Protein AF-A0A527GT11-F1 (afdb_monomer_lite)

pLDDT: mean 92.94, std 5.51, range [66.06, 97.94]

Structure (mmCIF, N/CA/C/O backbone):
data_AF-A0A527GT11-F1
#
_entry.id   AF-A0A527GT11-F1
#
loop_
_atom_site.group_PDB
_atom_site.id
_atom_site.type_symbol
_atom_site.label_atom_id
_atom_site.label_alt_id
_atom_site.label_comp_id
_atom_site.label_asym_id
_atom_site.label_entity_id
_atom_site.label_seq_id
_atom_site.pdbx_PDB_ins_code
_atom_site.Cartn_x
_atom_site.Cartn_y
_atom_site.Cartn_z
_atom_site.occupancy
_atom_site.B_iso_or_equiv
_atom_site.auth_seq_id
_atom_site.auth_comp_id
_atom_site.auth_asym_id
_atom_site.auth_atom_id
_atom_site.pdbx_PDB_model_num
ATOM 1 N N . MET A 1 1 ? -12.020 2.339 26.117 1.00 66.06 1 MET A N 1
ATOM 2 C CA . MET A 1 1 ? -11.146 1.231 25.664 1.00 66.06 1 MET A CA 1
ATOM 3 C C . MET A 1 1 ? -11.750 0.331 24.580 1.00 66.06 1 MET A C 1
ATOM 5 O O . MET A 1 1 ? -10.982 -0.191 23.792 1.00 66.06 1 MET A O 1
ATOM 9 N N . LYS A 1 2 ? -13.081 0.163 24.473 1.00 80.38 2 LYS A N 1
ATOM 10 C CA . LYS A 1 2 ? -13.735 -0.781 23.533 1.00 80.38 2 LYS A CA 1
ATOM 11 C C . LYS A 1 2 ? -13.275 -0.712 22.057 1.00 80.38 2 LYS A C 1
ATOM 13 O O . LYS A 1 2 ? -13.245 -1.743 21.404 1.00 80.38 2 LYS A O 1
ATOM 18 N N . TYR A 1 3 ? -12.891 0.463 21.547 1.00 90.00 3 TYR A N 1
ATOM 19 C CA . TYR A 1 3 ? -12.526 0.665 20.131 1.00 90.00 3 TYR A CA 1
ATOM 20 C C . TYR A 1 3 ? -11.023 0.761 19.859 1.00 90.00 3 TYR A C 1
ATOM 22 O O . TYR A 1 3 ? -10.623 0.913 18.709 1.00 90.00 3 TYR A O 1
ATOM 30 N N . ILE A 1 4 ? -10.178 0.667 20.891 1.00 93.06 4 ILE A N 1
ATOM 31 C CA . ILE A 1 4 ? -8.736 0.889 20.724 1.00 93.06 4 ILE A CA 1
ATOM 32 C C . ILE A 1 4 ? -8.099 -0.126 19.769 1.00 93.06 4 ILE A C 1
ATOM 34 O O . ILE A 1 4 ? -7.188 0.219 19.031 1.00 93.06 4 ILE A O 1
ATOM 38 N N . VAL A 1 5 ? -8.635 -1.347 19.722 1.00 92.62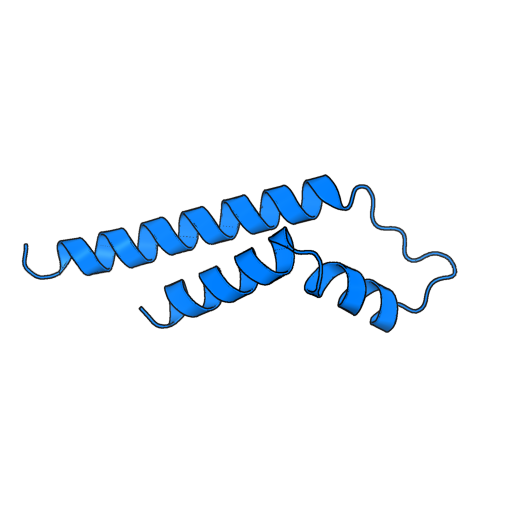 5 VAL A N 1
ATOM 39 C CA . VAL A 1 5 ? -8.182 -2.397 18.803 1.00 92.62 5 VAL A CA 1
ATOM 40 C C . VAL A 1 5 ? -8.450 -2.014 17.347 1.00 92.62 5 VAL A C 1
ATOM 42 O O . VAL A 1 5 ? -7.552 -2.138 16.525 1.00 92.62 5 VAL A O 1
ATOM 45 N N . PHE A 1 6 ? -9.637 -1.488 17.031 1.00 92.81 6 PHE A N 1
ATOM 46 C CA . PHE A 1 6 ? -9.974 -1.034 15.676 1.00 92.81 6 PHE A CA 1
ATOM 47 C C . PHE A 1 6 ? -9.152 0.185 15.261 1.00 92.81 6 PHE A C 1
ATOM 49 O O . PHE A 1 6 ? -8.635 0.226 14.150 1.00 92.81 6 PHE A O 1
ATOM 56 N N . ILE A 1 7 ? -8.954 1.136 16.180 1.00 94.31 7 ILE A N 1
ATOM 57 C CA . ILE A 1 7 ? -8.117 2.319 15.937 1.00 94.31 7 ILE A CA 1
ATOM 58 C C . ILE A 1 7 ? -6.675 1.899 15.628 1.00 94.31 7 ILE A C 1
ATOM 60 O O . ILE A 1 7 ? -6.087 2.348 14.648 1.00 94.31 7 ILE A O 1
ATOM 64 N N . LEU A 1 8 ? -6.099 1.013 16.441 1.00 95.69 8 LEU A N 1
ATOM 65 C CA . LEU A 1 8 ? -4.750 0.515 16.196 1.00 95.69 8 LEU A CA 1
ATOM 66 C C . LEU A 1 8 ? -4.689 -0.306 14.908 1.00 95.69 8 LEU A C 1
ATOM 68 O O . LEU A 1 8 ? -3.733 -0.160 14.159 1.00 95.69 8 LEU A O 1
ATOM 72 N N . PHE A 1 9 ? -5.707 -1.109 14.602 1.00 95.69 9 PHE A N 1
ATOM 73 C CA . PHE A 1 9 ? -5.765 -1.854 13.349 1.00 95.69 9 PHE A CA 1
ATOM 74 C C . PHE A 1 9 ? -5.764 -0.927 12.126 1.00 95.69 9 PHE A C 1
ATOM 76 O O . PHE A 1 9 ? -4.927 -1.114 11.242 1.00 95.69 9 PHE A O 1
ATOM 83 N N . THR A 1 10 ? -6.633 0.089 12.072 1.00 95.81 10 THR A N 1
ATOM 84 C CA . THR A 1 10 ? -6.697 0.996 10.911 1.00 95.81 10 THR A CA 1
ATOM 85 C C . THR A 1 10 ? -5.403 1.798 10.749 1.00 95.81 10 THR A C 1
ATOM 87 O O . THR A 1 10 ? -4.852 1.868 9.652 1.00 95.81 10 THR A O 1
ATOM 90 N N . VAL A 1 11 ? -4.822 2.307 11.844 1.00 96.75 11 VAL A N 1
ATOM 91 C CA . VAL A 1 11 ? -3.562 3.069 11.788 1.00 96.75 11 VAL A CA 1
ATOM 92 C C . VAL A 1 11 ? -2.389 2.171 11.384 1.00 96.75 11 VAL A C 1
ATOM 94 O O . VAL A 1 11 ? -1.581 2.557 10.538 1.00 96.75 11 VAL A O 1
ATOM 97 N N . MET A 1 12 ? -2.299 0.955 11.933 1.00 97.50 12 MET A N 1
ATOM 98 C CA . MET A 1 12 ? -1.227 0.010 11.602 1.00 97.50 12 MET A CA 1
ATOM 99 C C . MET A 1 12 ? -1.338 -0.512 10.168 1.00 97.50 12 MET A C 1
ATOM 101 O O . MET A 1 12 ? -0.322 -0.608 9.481 1.00 97.50 12 MET A O 1
ATOM 105 N N . THR A 1 13 ? -2.544 -0.823 9.688 1.00 97.31 13 THR A N 1
ATOM 106 C CA . THR A 1 13 ? -2.751 -1.250 8.293 1.00 97.31 13 THR A CA 1
ATOM 107 C C . THR A 1 13 ? -2.475 -0.112 7.316 1.00 97.31 13 THR A C 1
ATOM 109 O O . THR A 1 13 ? -1.861 -0.352 6.276 1.00 97.31 13 THR A O 1
ATOM 112 N N . ASN A 1 14 ? -2.802 1.134 7.670 1.00 97.25 14 ASN A N 1
ATOM 113 C CA . ASN A 1 14 ? -2.421 2.300 6.877 1.00 97.25 14 ASN A CA 1
ATOM 114 C C . ASN A 1 14 ? -0.895 2.456 6.785 1.00 97.25 14 ASN A C 1
ATOM 116 O O . ASN A 1 14 ? -0.343 2.581 5.691 1.00 97.25 14 ASN A O 1
ATOM 120 N N . ALA A 1 15 ? -0.202 2.382 7.925 1.00 97.94 15 ALA A N 1
ATOM 121 C CA . ALA A 1 15 ? 1.255 2.460 7.975 1.00 97.94 15 ALA A CA 1
ATOM 122 C C . ALA A 1 15 ? 1.914 1.322 7.177 1.00 97.94 15 ALA A C 1
ATOM 124 O O . ALA A 1 15 ? 2.834 1.560 6.391 1.00 97.94 15 ALA A O 1
ATOM 125 N N . ALA A 1 16 ? 1.414 0.092 7.317 1.00 97.69 16 ALA A N 1
ATOM 126 C CA . ALA A 1 16 ? 1.896 -1.056 6.557 1.00 97.69 16 ALA A CA 1
ATOM 127 C C . ALA A 1 16 ? 1.706 -0.861 5.045 1.00 97.69 16 ALA A C 1
ATOM 129 O O . ALA A 1 16 ? 2.650 -1.082 4.283 1.00 97.69 16 ALA A O 1
ATOM 130 N N . ALA A 1 17 ? 0.536 -0.382 4.611 1.00 97.81 17 ALA A N 1
ATOM 131 C CA . ALA A 1 17 ? 0.267 -0.086 3.207 1.00 97.81 17 ALA A CA 1
ATOM 132 C C . ALA A 1 17 ? 1.274 0.926 2.643 1.00 97.81 17 ALA A C 1
ATOM 134 O O . ALA A 1 17 ? 1.858 0.699 1.584 1.00 97.81 17 ALA A O 1
ATOM 135 N N . GLN A 1 18 ? 1.545 2.007 3.376 1.00 97.69 18 GLN A N 1
ATOM 136 C CA . GLN A 1 18 ? 2.508 3.026 2.953 1.00 97.69 18 GLN A CA 1
ATOM 137 C C . GLN A 1 18 ? 3.937 2.475 2.839 1.00 97.69 18 GLN A C 1
ATOM 139 O O . GLN A 1 18 ? 4.637 2.777 1.869 1.00 97.69 18 GLN A O 1
ATOM 144 N N . LEU A 1 19 ? 4.369 1.632 3.782 1.00 97.75 19 LEU A N 1
ATOM 145 C CA . LEU A 1 19 ? 5.681 0.980 3.723 1.00 97.75 19 LEU A CA 1
ATOM 146 C C . LEU A 1 19 ? 5.794 0.024 2.528 1.00 97.75 19 LEU A C 1
ATOM 148 O O . LEU A 1 19 ? 6.809 0.044 1.830 1.00 97.75 19 LEU A O 1
ATOM 152 N N . MET A 1 20 ? 4.750 -0.764 2.253 1.00 97.44 20 MET A N 1
ATOM 153 C CA . MET A 1 20 ? 4.699 -1.666 1.096 1.00 97.44 20 MET A CA 1
ATOM 154 C C . MET A 1 20 ? 4.742 -0.893 -0.223 1.00 97.44 20 MET A C 1
ATOM 156 O O . MET A 1 20 ? 5.540 -1.224 -1.098 1.00 97.44 20 MET A O 1
ATOM 160 N N . LEU A 1 21 ? 3.957 0.181 -0.350 1.00 97.12 21 LEU A N 1
ATOM 161 C CA . LEU A 1 21 ? 3.972 1.041 -1.535 1.00 97.12 21 LEU A CA 1
ATOM 162 C C . LEU A 1 21 ? 5.351 1.677 -1.739 1.00 97.12 21 LEU A C 1
ATOM 164 O O . LEU A 1 21 ? 5.884 1.645 -2.848 1.00 97.12 21 LEU A O 1
ATOM 168 N N . LYS A 1 22 ? 5.978 2.181 -0.669 1.00 95.81 22 LYS A N 1
ATOM 169 C CA . LYS A 1 22 ? 7.342 2.722 -0.731 1.00 95.81 22 LYS A CA 1
ATOM 170 C C . LYS A 1 22 ? 8.347 1.661 -1.180 1.00 95.81 22 LYS A C 1
ATOM 172 O O . LYS A 1 22 ? 9.157 1.936 -2.062 1.00 95.81 22 LYS A O 1
ATOM 177 N N . GLN A 1 23 ? 8.290 0.456 -0.616 1.00 95.88 23 GLN A N 1
ATOM 178 C CA . GLN A 1 23 ? 9.154 -0.652 -1.028 1.00 95.88 23 GLN A CA 1
ATOM 179 C C . GLN A 1 23 ? 8.920 -1.043 -2.492 1.00 95.88 23 GLN A C 1
ATOM 181 O O . GLN A 1 23 ? 9.883 -1.278 -3.223 1.00 95.88 23 GLN A O 1
ATOM 186 N N . GLY A 1 24 ? 7.664 -1.068 -2.938 1.00 94.69 24 GLY A N 1
ATOM 187 C CA . GLY A 1 24 ? 7.303 -1.349 -4.324 1.00 94.69 24 GLY A CA 1
ATOM 188 C C . GLY A 1 24 ? 7.884 -0.328 -5.290 1.00 94.69 24 GLY A C 1
ATOM 189 O O . GLY A 1 24 ? 8.533 -0.713 -6.259 1.00 94.69 24 GLY A O 1
ATOM 190 N N . MET A 1 25 ? 7.755 0.960 -4.978 1.00 94.56 25 MET A N 1
ATOM 191 C CA . MET A 1 25 ? 8.330 2.031 -5.795 1.00 94.56 25 MET A CA 1
ATOM 192 C C . MET A 1 25 ? 9.863 1.993 -5.822 1.00 94.56 25 MET A C 1
ATOM 194 O O . MET A 1 25 ? 10.452 2.154 -6.886 1.00 94.56 25 MET A O 1
ATOM 198 N N . MET A 1 26 ? 10.522 1.719 -4.689 1.00 94.56 26 MET A N 1
ATOM 199 C CA . MET A 1 26 ? 11.986 1.566 -4.653 1.00 94.56 26 MET A CA 1
ATOM 200 C C . MET A 1 26 ? 12.462 0.348 -5.459 1.00 94.56 26 MET A C 1
ATOM 202 O O . MET A 1 26 ? 13.510 0.412 -6.093 1.00 94.56 26 MET A O 1
ATOM 206 N N . SER A 1 27 ? 11.684 -0.738 -5.474 1.00 91.25 27 SER A N 1
ATOM 207 C CA . SER A 1 27 ? 12.013 -1.962 -6.220 1.00 91.25 27 SER A CA 1
ATOM 208 C C . SER A 1 27 ? 11.853 -1.800 -7.737 1.00 91.25 27 SER A C 1
ATOM 210 O O . SER A 1 27 ? 12.526 -2.488 -8.497 1.00 91.25 27 SER A O 1
ATOM 212 N N . LEU A 1 28 ? 10.967 -0.904 -8.185 1.00 89.81 28 LEU A N 1
ATOM 213 C CA . LEU A 1 28 ? 10.733 -0.621 -9.606 1.00 89.81 28 LEU A CA 1
ATOM 214 C C . LEU A 1 28 ? 11.827 0.256 -10.238 1.00 89.81 28 LEU A C 1
ATOM 216 O O . LEU A 1 28 ? 11.970 0.254 -11.460 1.00 89.81 28 LEU A O 1
ATOM 220 N N . GLY A 1 29 ? 12.603 0.982 -9.426 1.00 86.19 29 GLY A N 1
ATOM 221 C CA . GLY A 1 29 ? 13.632 1.904 -9.906 1.00 86.19 29 GLY A CA 1
ATOM 222 C C . GLY A 1 29 ? 13.059 3.100 -10.686 1.00 86.19 29 GLY A C 1
ATOM 223 O O . GLY A 1 29 ? 11.874 3.422 -10.562 1.00 86.19 29 GLY A O 1
ATOM 224 N N . PRO A 1 30 ? 13.887 3.802 -11.482 1.00 87.19 30 PRO A N 1
ATOM 225 C CA . PRO A 1 30 ? 13.437 4.925 -12.300 1.00 87.19 30 PRO A CA 1
ATOM 226 C C . PRO A 1 30 ? 12.409 4.473 -13.343 1.00 87.19 30 PRO A C 1
ATOM 228 O O . PRO A 1 30 ? 12.681 3.614 -14.183 1.00 87.19 30 PRO A O 1
ATOM 231 N N . ILE A 1 31 ? 11.222 5.074 -13.316 1.00 85.56 31 ILE A N 1
ATOM 232 C CA . ILE A 1 31 ? 10.175 4.799 -14.299 1.00 85.56 31 ILE A CA 1
ATOM 233 C C . ILE A 1 31 ? 10.400 5.717 -15.502 1.00 85.56 31 ILE A C 1
ATOM 235 O O . ILE A 1 31 ? 10.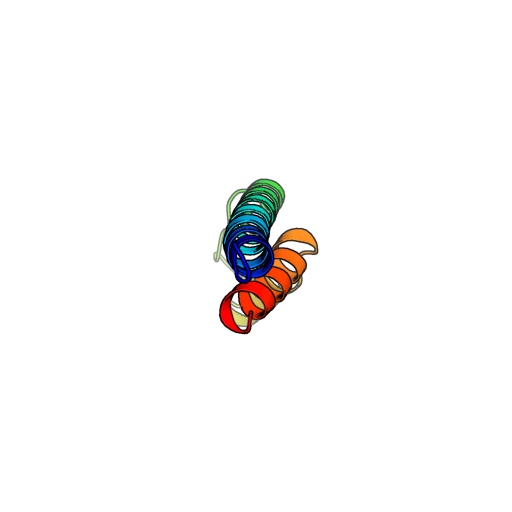242 6.930 -15.394 1.00 85.56 31 ILE A O 1
ATOM 239 N N . SER A 1 32 ? 10.740 5.130 -16.650 1.00 84.12 32 SER A N 1
ATOM 240 C CA . SER A 1 32 ? 10.715 5.814 -17.947 1.00 84.12 32 SER A CA 1
ATOM 241 C C . SER A 1 32 ? 9.490 5.384 -18.752 1.00 84.12 32 SER A C 1
ATOM 243 O O . SER A 1 32 ? 9.083 4.216 -18.720 1.00 84.12 32 SER A O 1
ATOM 245 N N . PHE A 1 33 ? 8.918 6.346 -19.471 1.00 83.81 33 PHE A N 1
ATOM 246 C CA . PHE A 1 33 ? 7.808 6.157 -20.405 1.00 83.81 33 PHE A CA 1
ATOM 247 C C . PHE A 1 33 ? 8.254 6.267 -21.872 1.00 83.81 33 PHE A C 1
ATOM 249 O O . PHE A 1 33 ? 7.420 6.190 -22.772 1.00 83.81 33 PHE A O 1
ATOM 256 N N . GLU A 1 34 ? 9.553 6.428 -22.141 1.00 86.69 34 GLU A N 1
ATOM 257 C CA . GLU A 1 34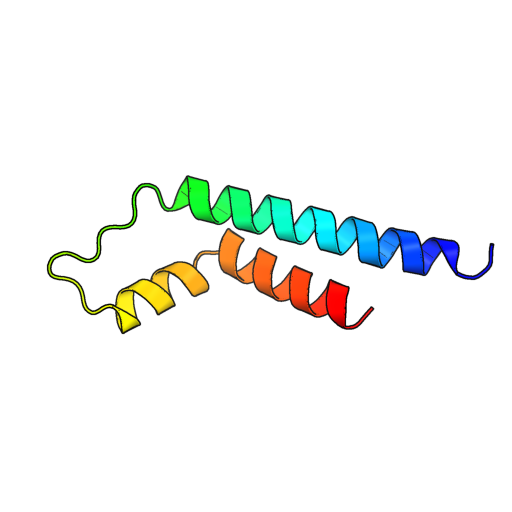 ? 10.068 6.506 -23.510 1.00 86.69 34 GLU A CA 1
ATOM 258 C C . GLU A 1 34 ? 9.894 5.177 -24.252 1.00 86.69 34 GLU A C 1
ATOM 260 O O . GLU A 1 34 ? 10.353 4.129 -23.802 1.00 86.69 34 GLU A O 1
ATOM 265 N N . GLY A 1 35 ? 9.218 5.221 -25.403 1.00 84.44 35 GLY A N 1
ATOM 266 C CA . GLY A 1 35 ? 9.040 4.061 -26.282 1.00 84.44 35 GLY A CA 1
ATOM 267 C C . GLY A 1 35 ? 8.132 2.953 -25.735 1.00 84.44 35 GLY A C 1
ATOM 268 O O . GLY A 1 35 ? 8.048 1.891 -26.350 1.00 84.44 35 GLY A O 1
ATOM 269 N N . VAL A 1 36 ? 7.436 3.172 -24.612 1.00 86.56 36 VAL A N 1
ATOM 270 C CA . VAL A 1 36 ? 6.565 2.168 -23.976 1.00 86.56 36 VAL A CA 1
ATOM 271 C C . VAL A 1 36 ? 5.113 2.629 -23.958 1.00 86.56 36 VAL A C 1
ATOM 273 O O . VAL A 1 36 ? 4.826 3.795 -23.707 1.00 86.56 36 VAL A O 1
ATOM 276 N N . ASN A 1 37 ? 4.174 1.698 -24.159 1.00 91.25 37 ASN A N 1
ATOM 277 C CA . ASN A 1 37 ? 2.750 1.989 -24.003 1.00 91.25 37 ASN A CA 1
ATOM 278 C C . ASN A 1 37 ? 2.443 2.316 -22.521 1.00 91.25 37 ASN A C 1
ATOM 280 O O . ASN A 1 37 ? 2.616 1.435 -21.666 1.00 91.25 37 ASN A O 1
ATOM 284 N N . PRO A 1 38 ? 1.961 3.533 -22.195 1.00 89.25 38 PRO A N 1
ATOM 285 C CA . PRO A 1 38 ? 1.724 3.957 -20.815 1.00 89.25 38 PRO A CA 1
ATOM 286 C C . PRO A 1 38 ? 0.752 3.055 -20.052 1.00 89.25 38 PRO A C 1
ATOM 288 O O . PRO A 1 38 ? 0.943 2.824 -18.859 1.00 89.25 38 PRO A O 1
ATOM 291 N N . LEU A 1 39 ? -0.253 2.493 -20.734 1.00 92.88 39 LEU A N 1
ATOM 292 C CA . LEU A 1 39 ? -1.223 1.590 -20.113 1.00 92.88 39 LEU A CA 1
ATOM 293 C C . LEU A 1 39 ? -0.558 0.286 -19.664 1.00 92.88 39 LEU A C 1
ATOM 295 O O . LEU A 1 39 ? -0.764 -0.170 -18.543 1.00 92.88 39 LEU A O 1
ATOM 299 N N . VAL A 1 40 ? 0.287 -0.292 -20.520 1.00 91.25 40 VAL A N 1
ATOM 300 C CA . VAL A 1 40 ? 1.024 -1.522 -20.197 1.00 91.25 40 VAL A CA 1
ATOM 301 C C . VAL A 1 40 ? 1.992 -1.268 -19.044 1.00 91.25 40 VAL A C 1
ATOM 303 O O . VAL A 1 40 ? 2.083 -2.081 -18.125 1.00 91.25 40 VAL A O 1
ATOM 306 N N . LYS A 1 41 ? 2.671 -0.115 -19.044 1.00 91.06 41 LYS A N 1
ATOM 307 C CA . LYS A 1 41 ? 3.588 0.266 -17.965 1.00 91.06 41 LYS A CA 1
ATOM 308 C C . LYS A 1 41 ? 2.861 0.456 -16.633 1.00 91.06 41 LYS A C 1
ATOM 310 O O . LYS A 1 41 ? 3.350 0.002 -15.602 1.00 91.06 41 LYS A O 1
ATOM 315 N N . LEU A 1 42 ? 1.679 1.071 -16.657 1.00 92.44 42 LEU A N 1
ATOM 316 C CA . LEU A 1 42 ? 0.839 1.229 -15.473 1.00 92.44 42 LEU A CA 1
ATOM 317 C C . LEU A 1 42 ? 0.420 -0.130 -14.906 1.00 92.44 42 LEU A C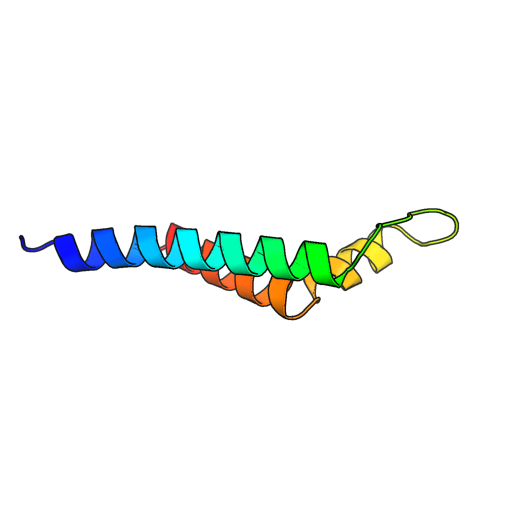 1
ATOM 319 O O . LEU A 1 42 ? 0.562 -0.352 -13.707 1.00 92.44 42 LEU A O 1
ATOM 323 N N . LEU A 1 43 ? -0.037 -1.052 -15.757 1.00 94.19 43 LEU A N 1
ATOM 324 C CA . LEU A 1 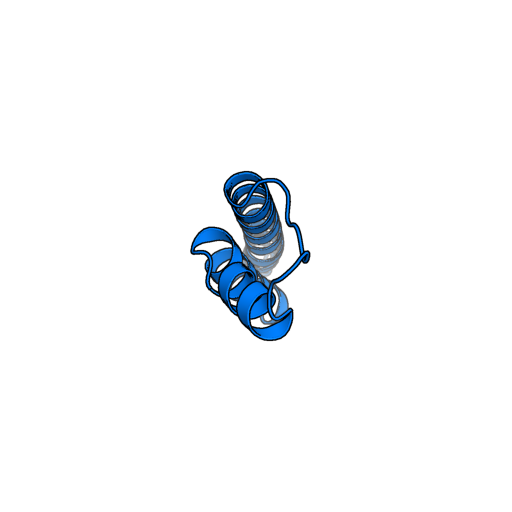43 ? -0.401 -2.402 -15.322 1.00 94.19 43 LEU A CA 1
ATOM 325 C C . LEU A 1 43 ? 0.801 -3.128 -14.704 1.00 94.19 43 LEU A C 1
ATOM 327 O O . LEU A 1 43 ? 0.662 -3.730 -13.645 1.00 94.19 43 LEU A O 1
ATOM 331 N N . GLN A 1 44 ? 1.997 -3.006 -15.286 1.00 91.94 44 GLN A N 1
ATOM 332 C CA . GLN A 1 44 ? 3.221 -3.559 -14.690 1.00 91.94 44 GLN A CA 1
ATOM 333 C C . GLN A 1 44 ? 3.519 -2.984 -13.296 1.00 91.94 44 GLN A C 1
ATOM 335 O O . GLN A 1 44 ? 3.928 -3.728 -12.407 1.00 91.94 44 GLN A O 1
ATOM 340 N N . ILE A 1 45 ? 3.311 -1.679 -13.091 1.00 94.25 45 ILE A N 1
ATOM 341 C CA . ILE A 1 45 ? 3.502 -1.033 -11.784 1.00 94.25 45 ILE A CA 1
ATOM 342 C C . ILE A 1 45 ? 2.457 -1.536 -10.782 1.00 94.25 45 ILE A C 1
ATOM 344 O O . ILE A 1 45 ? 2.821 -1.942 -9.681 1.00 94.25 45 ILE A O 1
ATOM 348 N N . VAL A 1 46 ? 1.176 -1.542 -11.161 1.00 95.38 46 VAL A N 1
ATOM 349 C CA . VAL A 1 46 ? 0.063 -1.942 -10.283 1.00 95.38 46 VAL A CA 1
ATOM 350 C C . VAL A 1 46 ? 0.171 -3.408 -9.872 1.00 95.38 46 VAL A C 1
ATOM 352 O O . VAL A 1 46 ? -0.069 -3.724 -8.711 1.00 95.38 46 VAL A O 1
ATOM 355 N N . PHE A 1 47 ? 0.568 -4.290 -10.791 1.00 95.50 47 PHE A N 1
ATOM 356 C CA . PHE A 1 47 ? 0.744 -5.721 -10.523 1.00 95.50 47 PHE A CA 1
ATOM 357 C C . PHE A 1 47 ? 2.136 -6.085 -9.977 1.00 95.50 47 PHE A C 1
ATOM 359 O O . PHE A 1 47 ? 2.443 -7.266 -9.817 1.00 95.50 47 PHE A O 1
ATOM 366 N N . SER A 1 48 ? 2.977 -5.100 -9.636 1.00 94.69 48 SER A N 1
ATOM 367 C CA . SER A 1 48 ? 4.186 -5.348 -8.845 1.00 94.69 48 SER A CA 1
ATOM 368 C C . SER A 1 48 ? 3.792 -5.871 -7.456 1.00 94.69 48 SER A C 1
ATOM 370 O O . SER A 1 48 ? 2.936 -5.253 -6.823 1.00 94.69 48 SER A O 1
ATOM 372 N N . PRO A 1 49 ? 4.406 -6.949 -6.926 1.00 94.69 49 PRO A N 1
ATOM 373 C CA . PRO A 1 49 ? 3.945 -7.611 -5.701 1.00 94.69 49 PRO A CA 1
ATOM 374 C C . PRO A 1 49 ? 3.747 -6.661 -4.514 1.00 94.69 49 PRO A C 1
ATOM 376 O O . PRO A 1 49 ? 2.706 -6.672 -3.865 1.00 94.69 49 PRO A O 1
ATOM 379 N N . TRP A 1 50 ? 4.721 -5.786 -4.259 1.00 96.25 50 TRP A N 1
ATOM 380 C CA . TRP A 1 50 ? 4.671 -4.836 -3.145 1.00 96.25 50 TRP A CA 1
ATOM 381 C C . TRP A 1 50 ? 3.680 -3.693 -3.371 1.00 96.25 50 TRP A C 1
ATOM 383 O O . TRP A 1 50 ? 3.037 -3.248 -2.424 1.00 96.25 50 TRP A O 1
ATOM 393 N N . VAL A 1 51 ? 3.532 -3.233 -4.618 1.00 96.75 51 VAL A N 1
ATOM 394 C CA . VAL A 1 51 ? 2.558 -2.188 -4.960 1.00 96.75 51 VAL A CA 1
ATOM 395 C C . VAL A 1 51 ? 1.146 -2.747 -4.840 1.00 96.75 51 VAL A C 1
ATOM 397 O O . VAL A 1 51 ? 0.315 -2.155 -4.160 1.00 96.75 51 VAL A O 1
ATOM 400 N N . PHE A 1 52 ? 0.898 -3.920 -5.420 1.00 97.25 52 PHE A N 1
ATOM 401 C CA . PHE A 1 52 ? -0.393 -4.595 -5.376 1.00 97.25 52 PHE A CA 1
ATOM 402 C C . PHE A 1 52 ? -0.829 -4.883 -3.937 1.00 97.25 52 PHE A C 1
ATOM 404 O O . PHE A 1 52 ? -1.920 -4.488 -3.529 1.00 97.25 52 PHE A O 1
ATOM 411 N N . LEU A 1 53 ? 0.047 -5.496 -3.132 1.00 97.38 53 LEU A N 1
ATOM 412 C CA . LEU A 1 53 ? -0.239 -5.776 -1.722 1.00 97.38 53 LEU A CA 1
ATOM 413 C C . LEU A 1 53 ? -0.432 -4.493 -0.907 1.00 97.38 53 LEU A C 1
ATOM 415 O O . LEU A 1 53 ? -1.324 -4.441 -0.058 1.00 97.38 53 LEU A O 1
ATOM 419 N N . GLY A 1 54 ? 0.350 -3.447 -1.186 1.00 97.25 54 GLY A N 1
ATOM 420 C CA . GLY A 1 54 ? 0.177 -2.133 -0.572 1.00 97.25 54 GLY A CA 1
ATOM 421 C C . GLY A 1 54 ? -1.193 -1.525 -0.883 1.00 97.25 54 GLY A C 1
ATOM 422 O O . GLY A 1 54 ? -1.874 -1.065 0.031 1.00 97.25 54 GLY A O 1
ATOM 423 N N . L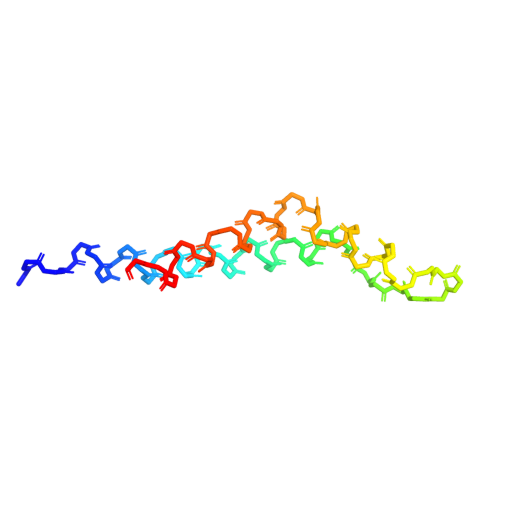EU A 1 55 ? -1.643 -1.600 -2.140 1.00 97.44 55 LEU A N 1
ATOM 424 C CA . LEU A 1 55 ? -2.970 -1.141 -2.562 1.00 97.44 55 LEU A CA 1
ATOM 425 C C . LEU A 1 55 ? -4.095 -1.956 -1.908 1.00 97.44 55 LEU A C 1
ATOM 427 O O . LEU A 1 55 ? -5.039 -1.370 -1.380 1.00 97.44 55 LEU A O 1
ATOM 431 N N . CYS A 1 56 ? -3.992 -3.288 -1.871 1.00 97.31 56 CYS A N 1
ATOM 432 C CA . CYS A 1 56 ? -4.969 -4.134 -1.178 1.00 97.31 56 CYS A CA 1
ATOM 433 C C . CYS A 1 56 ? -5.047 -3.810 0.322 1.00 97.31 56 CYS A C 1
ATOM 435 O O . CYS A 1 56 ? -6.139 -3.654 0.867 1.00 97.31 56 CYS A O 1
ATOM 437 N N . THR A 1 57 ? -3.897 -3.656 0.983 1.00 96.81 57 THR A N 1
ATOM 438 C CA . THR A 1 57 ? -3.823 -3.304 2.412 1.00 96.81 57 THR A CA 1
ATOM 439 C C . THR A 1 57 ? -4.417 -1.918 2.677 1.00 96.81 57 THR A C 1
ATOM 441 O O . THR A 1 57 ? -5.100 -1.717 3.680 1.00 96.81 57 THR A O 1
ATOM 444 N N . PHE A 1 58 ? -4.225 -0.971 1.756 1.00 97.06 58 PHE A N 1
ATOM 445 C CA . PHE A 1 58 ? -4.818 0.361 1.843 1.00 97.06 58 PHE A CA 1
ATOM 446 C C . PHE A 1 58 ? -6.349 0.328 1.755 1.00 97.06 58 PHE A C 1
ATOM 448 O O . PHE A 1 58 ? -7.020 0.993 2.540 1.00 97.06 58 PHE A O 1
ATOM 455 N N . VAL A 1 59 ? -6.914 -0.485 0.855 1.00 96.94 59 VAL A N 1
ATOM 456 C CA . VAL A 1 59 ? -8.374 -0.674 0.765 1.00 96.94 59 VAL A CA 1
ATOM 457 C C . VAL A 1 59 ? -8.931 -1.261 2.064 1.00 96.94 59 VAL A C 1
ATOM 459 O O . VAL A 1 59 ? -9.959 -0.794 2.546 1.00 96.94 59 VAL A O 1
ATOM 462 N N . ILE A 1 60 ? -8.233 -2.230 2.669 1.00 95.56 60 ILE A N 1
ATOM 463 C CA . ILE A 1 60 ? -8.620 -2.797 3.971 1.00 95.56 60 ILE A CA 1
ATOM 464 C C . ILE A 1 60 ? -8.618 -1.715 5.059 1.00 95.56 60 ILE A C 1
ATOM 466 O O . ILE A 1 60 ? -9.581 -1.625 5.811 1.00 95.56 60 ILE A O 1
ATOM 470 N N . SER A 1 61 ? -7.585 -0.867 5.105 1.00 94.75 61 SER A N 1
ATOM 471 C CA . SER A 1 61 ? -7.495 0.259 6.051 1.00 94.75 61 SER A CA 1
ATOM 472 C C . SER A 1 61 ? -8.638 1.272 5.887 1.00 94.75 61 SER A C 1
ATOM 474 O O . SER A 1 61 ? -9.087 1.847 6.875 1.00 94.75 61 SER A O 1
ATOM 476 N N . MET A 1 62 ? -9.130 1.480 4.661 1.00 93.62 62 MET A N 1
ATOM 477 C CA . MET A 1 62 ? -10.259 2.380 4.381 1.00 93.62 62 MET A CA 1
ATOM 478 C C . MET A 1 62 ? -11.621 1.775 4.732 1.00 93.62 62 MET A C 1
ATOM 480 O O . MET A 1 62 ? -12.566 2.513 5.003 1.00 93.62 62 MET A O 1
ATOM 484 N N . ALA A 1 63 ? -11.735 0.448 4.702 1.00 92.06 63 ALA A N 1
ATOM 485 C CA . ALA A 1 63 ? -12.961 -0.269 5.038 1.00 92.06 63 ALA A CA 1
ATOM 486 C C . ALA A 1 63 ? -13.085 -0.614 6.536 1.00 92.06 63 ALA A C 1
ATOM 488 O O . ALA A 1 63 ? -14.163 -1.027 6.965 1.00 92.06 63 ALA A O 1
ATOM 489 N N . SER A 1 64 ? -11.990 -0.504 7.301 1.00 83.38 64 SER A N 1
ATOM 490 C CA . SER A 1 64 ? -11.882 -0.886 8.719 1.00 83.38 64 SER A CA 1
ATOM 491 C C . SER A 1 64 ? -12.300 0.193 9.706 1.00 83.38 64 SER A C 1
ATOM 493 O O . SER A 1 64 ? -11.953 1.365 9.445 1.00 83.38 64 SER A O 1
#

Radius of gyration: 15.01 Å; chains: 1; bounding box: 27×14×52 Å

Sequence (64 aa):
MKYIVFILFTVMTNAAAQLMLKQGMMSLGPISFEGVNPLVKLLQIVFSPWVFLGLCTFVISMAS

Foldseek 3Di:
DVCVVVVCLLVVLLVQLVVLLVVLVVVVPDDDPPPHDVVVSVVVSCPRPSNVVSVVSNVVSVVD

Secondary structure (DSSP, 8-state):
-TTHHHHHHHHHHHHHHHHHHHHHHHHH-S---TTS-HHHHHHHHHTSHHHHHHHHHHHHHHH-